Protein AF-A0A2H0KYE3-F1 (afdb_monomer)

Sequence (173 aa):
MNIRKFTIGIVAVSAIGILLGIQVAAAHLVGGQDIATDDGTYIIDFGYDPATPEAGGQTSLALGITERITSEPVPLTSIWTRITLEEEVLFAGHLAPQNNQALFTYVFPHDGDYDITARFATQGGEETTQNFRLNIEAPTNPNRVPRASLLIVAGFILVAFIAIARKITAAQR

Nearest PDB structures (foldseek):
  8pn9-assembly1_G  TM=6.007E-01  e=8.784E-05  Homo sapiens
  6lsd-assembly1_A  TM=5.079E-01  e=1.189E-01  Homo sapiens
  3og4-assembly1_B  TM=4.159E-01  e=1.909E-01  Homo sapiens
  8avc-assembly1_D  TM=4.953E-01  e=8.782E-01  Mus musculus
  8x85-assembly1_B  TM=4.866E-01  e=1.835E+00  Homo sapiens

Solvent-accessible surface area (backbone atoms only — not comparable to full-atom values): 9796 Å² total; per-residue (Å²): 133,69,64,73,65,56,57,55,54,53,55,54,54,54,53,52,56,56,65,75,61,66,74,78,78,70,89,60,61,68,28,70,52,79,42,72,42,95,87,59,59,35,31,40,38,38,35,24,28,53,67,74,34,30,24,72,34,78,27,42,38,37,41,37,39,27,34,58,89,80,62,44,72,41,62,52,69,40,33,40,40,34,36,27,50,88,90,46,77,80,43,75,49,77,42,74,49,56,97,39,21,35,72,52,74,48,64,43,85,57,52,48,66,27,44,38,39,40,34,38,31,40,83,91,56,72,76,48,75,49,79,46,79,47,70,28,38,68,60,73,67,88,83,64,76,54,70,67,60,56,51,52,53,51,50,54,53,52,51,50,50,54,54,51,52,52,54,53,59,62,73,78,109

pLDDT: mean 83.45, std 15.87, range [42.88, 98.44]

Radius of gyration: 25.92 Å; Cα contacts (8 Å, |Δi|>4): 284; chains: 1; bounding box: 75×26×55 Å

Secondary structure (DSSP, 8-state):
--HHHHHHHHHHHHHHHHHTT------S-SEEEEEE-TTSSEEEEEEEESSS-BTTSEEEEEEEEEETTT-PBPPEEEEEEEEEETTEEEEEEEE--BTTEEEEEEE-SS-EEEEEEEEEEETTSPEEEEEEEEEEBPPPPTT---HHHHHHHHHHHHHHHHHHHHHHHHHT-

Foldseek 3Di:
DDPVVVVVVVVVVVVVVVVVPPPPPPPFQPDWDWDADPVRQKIWIWGKPPNAAAAQDKMKIKIFMAGRPVRHTFAFQKKWKWKDDPHDTPDTDIAGDDPRMGIDIDHHNDFAKMKMWMWTDGDVDDIDIDIDIDGHHYDDDPPPDPVVVVVVVVVVVVVVVVVVVVVVVVVVD

Structure (mmCIF, N/CA/C/O backbone):
data_AF-A0A2H0KYE3-F1
#
_entry.id   AF-A0A2H0KYE3-F1
#
loop_
_atom_site.group_PDB
_atom_site.id
_atom_site.type_symbol
_atom_site.label_atom_id
_atom_site.label_alt_id
_atom_site.label_comp_id
_atom_site.label_asym_id
_atom_site.label_entity_id
_atom_site.label_seq_id
_atom_site.pdbx_PDB_ins_code
_atom_site.Cartn_x
_atom_site.Cartn_y
_atom_site.Cartn_z
_atom_site.occupancy
_atom_site.B_iso_or_equiv
_atom_site.auth_seq_id
_atom_site.auth_comp_id
_atom_site.auth_asym_id
_atom_site.auth_atom_id
_atom_site.pdbx_PDB_model_num
ATOM 1 N N . MET A 1 1 ? 58.985 -0.736 -16.141 1.00 53.31 1 MET A N 1
ATOM 2 C CA . MET A 1 1 ? 57.536 -0.491 -15.944 1.00 53.31 1 MET A CA 1
ATOM 3 C C . MET A 1 1 ? 57.249 -0.556 -14.447 1.00 53.31 1 MET A C 1
ATOM 5 O O . MET A 1 1 ? 57.470 -1.597 -13.849 1.00 53.31 1 MET A O 1
ATOM 9 N N . ASN A 1 2 ? 56.898 0.569 -13.814 1.00 47.09 2 ASN A N 1
ATOM 10 C CA . ASN A 1 2 ? 56.812 0.667 -12.349 1.00 47.09 2 ASN A CA 1
ATOM 11 C C . ASN A 1 2 ? 55.522 0.019 -11.827 1.00 47.09 2 ASN A C 1
ATOM 13 O O . ASN A 1 2 ? 54.463 0.642 -11.855 1.00 47.09 2 ASN A O 1
ATOM 17 N N . ILE A 1 3 ? 55.640 -1.209 -11.316 1.00 51.53 3 ILE A N 1
ATOM 18 C CA . ILE A 1 3 ? 54.556 -2.041 -10.759 1.00 51.53 3 ILE A CA 1
ATOM 19 C C . ILE A 1 3 ? 53.691 -1.260 -9.750 1.00 51.53 3 ILE A C 1
ATOM 21 O O . ILE A 1 3 ? 52.471 -1.369 -9.768 1.00 51.53 3 ILE A O 1
ATOM 25 N N . ARG A 1 4 ? 54.298 -0.351 -8.973 1.00 47.97 4 ARG A N 1
ATOM 26 C CA . ARG A 1 4 ? 53.599 0.515 -8.006 1.00 47.97 4 ARG A CA 1
ATOM 27 C C . ARG A 1 4 ? 52.529 1.434 -8.614 1.00 47.97 4 ARG A C 1
ATOM 29 O O . ARG A 1 4 ? 51.543 1.718 -7.948 1.00 47.97 4 ARG A O 1
ATOM 36 N N . LYS A 1 5 ? 52.688 1.893 -9.862 1.00 46.00 5 LYS A N 1
ATOM 37 C CA . LYS A 1 5 ? 51.686 2.753 -10.527 1.00 46.00 5 LYS A CA 1
ATOM 38 C C . LYS A 1 5 ? 50.496 1.953 -11.069 1.00 46.00 5 LYS A C 1
ATOM 40 O O . LYS A 1 5 ? 49.418 2.510 -11.225 1.00 46.00 5 LYS A O 1
ATOM 45 N N . PHE A 1 6 ? 50.688 0.659 -11.329 1.00 46.25 6 PHE A N 1
ATOM 46 C CA . PHE A 1 6 ? 49.648 -0.230 -11.849 1.00 46.25 6 PHE A CA 1
ATOM 47 C C . PHE A 1 6 ? 48.699 -0.699 -10.735 1.00 46.25 6 PHE A C 1
ATOM 49 O O . PHE A 1 6 ? 47.485 -0.685 -10.911 1.00 46.25 6 PHE A O 1
ATOM 56 N N . THR A 1 7 ? 49.234 -1.011 -9.548 1.00 51.19 7 THR A N 1
ATOM 57 C CA . THR A 1 7 ? 48.439 -1.462 -8.392 1.00 51.19 7 THR A CA 1
ATOM 58 C C . THR A 1 7 ? 47.511 -0.371 -7.843 1.00 51.19 7 THR A C 1
ATOM 60 O O . THR A 1 7 ? 46.371 -0.661 -7.494 1.00 51.19 7 THR A O 1
ATOM 63 N N . ILE A 1 8 ? 47.954 0.893 -7.825 1.00 56.50 8 ILE A N 1
ATOM 64 C CA . ILE A 1 8 ? 47.135 2.030 -7.357 1.00 56.50 8 ILE A CA 1
ATOM 65 C C . ILE A 1 8 ? 45.931 2.269 -8.285 1.00 56.50 8 ILE A C 1
ATOM 67 O O . ILE A 1 8 ? 44.843 2.585 -7.810 1.00 56.50 8 ILE A O 1
ATOM 71 N N . GLY A 1 9 ? 46.099 2.064 -9.597 1.00 52.09 9 GLY A N 1
ATOM 72 C CA . GLY A 1 9 ? 45.017 2.228 -10.571 1.00 52.09 9 GLY A CA 1
ATOM 73 C C . GLY A 1 9 ? 43.888 1.209 -10.398 1.00 52.09 9 GLY A C 1
ATOM 74 O O . GLY A 1 9 ? 42.721 1.577 -10.470 1.00 52.09 9 GLY A O 1
ATOM 75 N N . ILE A 1 10 ? 44.223 -0.052 -10.107 1.00 57.88 10 ILE A N 1
ATOM 76 C CA . ILE A 1 10 ? 43.226 -1.118 -9.908 1.00 57.88 10 ILE A CA 1
ATOM 77 C C . ILE A 1 10 ? 42.428 -0.887 -8.619 1.00 57.88 10 ILE A C 1
ATOM 79 O O . ILE A 1 10 ? 41.206 -0.988 -8.635 1.00 57.88 10 ILE A O 1
ATOM 83 N N . VAL A 1 11 ? 43.090 -0.509 -7.519 1.00 59.06 11 VAL A N 1
ATOM 84 C CA . VAL A 1 11 ? 42.413 -0.257 -6.233 1.00 59.06 11 VAL A CA 1
ATOM 85 C C . VAL A 1 11 ? 41.439 0.924 -6.328 1.00 59.06 11 VAL A C 1
ATOM 87 O O . VAL A 1 11 ? 40.333 0.842 -5.798 1.00 59.06 11 VAL A O 1
ATOM 90 N N . ALA A 1 12 ? 41.803 1.990 -7.049 1.00 58.16 12 ALA A N 1
ATOM 91 C CA . ALA A 1 12 ? 40.927 3.144 -7.251 1.00 58.16 12 ALA A CA 1
ATOM 92 C C . ALA A 1 12 ? 39.670 2.802 -8.077 1.00 58.16 12 ALA A C 1
ATOM 94 O O . ALA A 1 12 ? 38.575 3.242 -7.734 1.00 58.16 12 ALA A O 1
ATOM 95 N N . VAL A 1 13 ? 39.803 1.982 -9.128 1.00 59.78 13 VAL A N 1
ATOM 96 C CA . VAL A 1 13 ? 38.661 1.541 -9.954 1.00 59.78 13 VAL A CA 1
ATOM 97 C C . VAL A 1 13 ? 37.734 0.611 -9.166 1.00 59.78 13 VAL A C 1
ATOM 99 O O . VAL A 1 13 ? 36.516 0.773 -9.228 1.00 59.78 13 VAL A O 1
ATOM 102 N N . SER A 1 14 ? 38.287 -0.302 -8.363 1.00 58.88 14 SER A N 1
ATOM 103 C CA . SER A 1 14 ? 37.492 -1.189 -7.505 1.00 58.88 14 SER A CA 1
ATOM 104 C C . SER A 1 14 ? 36.734 -0.430 -6.410 1.00 58.88 14 SER A C 1
ATOM 106 O O . SER A 1 14 ? 35.575 -0.740 -6.147 1.00 58.88 14 SER A O 1
ATOM 108 N N . ALA A 1 15 ? 37.340 0.596 -5.802 1.00 59.12 15 ALA A N 1
ATOM 109 C CA . ALA A 1 15 ? 36.680 1.416 -4.781 1.00 59.12 15 ALA A CA 1
ATOM 110 C C . ALA A 1 15 ? 35.498 2.227 -5.348 1.00 59.12 15 ALA A C 1
ATOM 112 O O . ALA A 1 15 ? 34.457 2.330 -4.703 1.00 59.12 15 ALA A O 1
ATOM 113 N N . ILE A 1 16 ? 35.626 2.743 -6.576 1.00 61.66 16 ILE A N 1
ATOM 114 C CA . ILE A 1 16 ? 34.535 3.447 -7.270 1.00 61.66 16 ILE A CA 1
ATOM 115 C C . ILE A 1 16 ? 33.400 2.475 -7.630 1.00 61.66 16 ILE A C 1
ATOM 117 O O . ILE A 1 16 ? 32.233 2.825 -7.478 1.00 61.66 16 ILE A O 1
ATOM 121 N N . GLY A 1 17 ? 33.719 1.240 -8.032 1.00 59.44 17 GLY A N 1
ATOM 122 C CA . GLY A 1 17 ? 32.714 0.205 -8.303 1.00 59.44 17 GLY A CA 1
ATOM 123 C C . GLY A 1 17 ? 31.876 -0.175 -7.076 1.00 59.44 17 GLY A C 1
ATOM 124 O O . GLY A 1 17 ? 30.675 -0.386 -7.203 1.00 59.44 17 GLY A O 1
ATOM 125 N N . ILE A 1 18 ? 32.485 -0.200 -5.885 1.00 59.47 18 ILE A N 1
ATOM 126 C CA . ILE A 1 18 ? 31.785 -0.501 -4.624 1.00 59.47 18 ILE A CA 1
ATOM 127 C C . ILE A 1 18 ? 30.898 0.675 -4.184 1.00 59.47 18 ILE A C 1
ATOM 129 O O . ILE A 1 18 ? 29.773 0.454 -3.744 1.00 59.47 18 ILE A O 1
ATOM 133 N N . LEU A 1 19 ? 31.349 1.923 -4.356 1.00 56.84 19 LEU A N 1
ATOM 134 C CA . LEU A 1 19 ? 30.548 3.113 -4.027 1.00 56.84 19 LEU A CA 1
ATOM 135 C C . LEU A 1 19 ? 29.332 3.303 -4.948 1.00 56.84 19 LEU A C 1
ATOM 137 O O . LEU A 1 19 ? 28.308 3.806 -4.496 1.00 56.84 19 LEU A O 1
ATOM 141 N N . LEU A 1 20 ? 29.411 2.871 -6.211 1.00 54.91 20 LEU A N 1
ATOM 142 C CA . LEU A 1 20 ? 28.290 2.921 -7.162 1.00 54.91 20 LEU A CA 1
ATOM 143 C C . LEU A 1 20 ? 27.247 1.807 -6.946 1.00 54.91 20 LEU A C 1
ATOM 145 O O . LEU A 1 20 ? 26.185 1.846 -7.562 1.00 54.91 20 LEU A O 1
ATOM 149 N N . GLY A 1 21 ? 27.543 0.821 -6.093 1.00 49.78 21 GLY A N 1
ATOM 150 C CA . GLY A 1 21 ? 26.646 -0.295 -5.777 1.00 49.78 21 GLY A CA 1
ATOM 151 C C . GLY A 1 21 ? 25.777 -0.085 -4.536 1.00 49.78 21 GLY A C 1
ATOM 152 O O . GLY A 1 21 ? 24.934 -0.933 -4.248 1.00 49.78 21 GLY A O 1
ATOM 153 N N . ILE A 1 22 ? 25.961 1.014 -3.793 1.00 49.34 22 ILE A N 1
ATOM 154 C CA . ILE A 1 22 ? 25.131 1.314 -2.622 1.00 49.34 22 ILE A CA 1
ATOM 155 C C . ILE A 1 22 ? 23.796 1.855 -3.127 1.00 49.34 22 ILE A C 1
ATOM 157 O O . ILE A 1 22 ? 23.596 3.062 -3.258 1.00 49.34 22 ILE A O 1
ATOM 161 N N . GLN A 1 23 ? 22.875 0.946 -3.433 1.00 47.28 23 GLN A N 1
ATOM 162 C CA . GLN A 1 23 ? 21.472 1.309 -3.501 1.00 47.28 23 GLN A CA 1
ATOM 163 C C . GLN A 1 23 ? 21.042 1.645 -2.080 1.00 47.28 23 GLN A C 1
ATOM 165 O O . GLN A 1 23 ? 20.967 0.778 -1.210 1.00 47.28 23 GLN A O 1
ATOM 170 N N . VAL A 1 24 ? 20.850 2.936 -1.826 1.00 48.56 24 VAL A N 1
ATOM 171 C CA . VAL A 1 24 ? 20.216 3.410 -0.603 1.00 48.56 24 VAL A CA 1
ATOM 172 C C . VAL A 1 24 ? 18.788 2.879 -0.656 1.00 48.56 24 VAL A C 1
ATOM 174 O O . VAL A 1 24 ? 17.947 3.436 -1.354 1.00 48.56 24 VAL A O 1
ATOM 177 N N . ALA A 1 25 ? 18.542 1.750 0.007 1.00 42.88 25 ALA A N 1
ATOM 178 C CA . ALA A 1 25 ? 17.199 1.238 0.206 1.00 42.88 25 ALA A CA 1
ATOM 179 C C . ALA A 1 25 ? 16.460 2.259 1.076 1.00 42.88 25 ALA A C 1
ATOM 181 O O . ALA A 1 25 ? 16.678 2.341 2.287 1.00 42.88 25 ALA A O 1
ATOM 182 N N . ALA A 1 26 ? 15.656 3.104 0.439 1.00 44.78 26 ALA A N 1
ATOM 183 C CA . ALA A 1 26 ? 14.754 3.993 1.138 1.00 44.78 26 ALA A CA 1
ATOM 184 C C . ALA A 1 26 ? 13.657 3.116 1.750 1.00 44.78 26 ALA A C 1
ATOM 186 O O . ALA A 1 26 ? 12.779 2.631 1.053 1.00 44.78 26 ALA A O 1
ATOM 187 N N . ALA A 1 27 ? 13.737 2.873 3.057 1.00 46.47 27 ALA A N 1
ATOM 188 C CA . ALA A 1 27 ? 12.726 2.121 3.805 1.00 46.47 27 ALA A CA 1
ATOM 189 C C . ALA A 1 27 ? 11.437 2.932 4.063 1.00 46.47 27 ALA A C 1
ATOM 191 O O . ALA A 1 27 ? 10.575 2.497 4.820 1.00 46.47 27 ALA A O 1
ATOM 192 N N . HIS A 1 28 ? 11.314 4.116 3.460 1.00 58.50 28 HIS A N 1
ATOM 193 C CA . HIS A 1 28 ? 10.096 4.911 3.477 1.00 58.50 28 HIS A CA 1
ATOM 194 C C . HIS A 1 28 ? 9.340 4.636 2.184 1.00 58.50 28 HIS A C 1
ATOM 196 O O . HIS A 1 28 ? 9.910 4.791 1.105 1.00 58.50 28 HIS A O 1
ATOM 202 N N . LEU A 1 29 ? 8.076 4.225 2.305 1.00 73.44 29 LEU A N 1
ATOM 203 C CA . LEU A 1 29 ? 7.178 4.134 1.159 1.00 73.44 29 LEU A CA 1
ATOM 204 C C . LEU A 1 29 ? 7.135 5.499 0.471 1.00 73.44 29 LEU A C 1
ATOM 206 O O . LEU A 1 29 ? 7.084 6.535 1.137 1.00 73.44 29 LEU A O 1
ATOM 210 N N . VAL A 1 30 ? 7.268 5.496 -0.852 1.00 83.06 30 VAL A N 1
ATOM 211 C CA . VAL A 1 30 ? 7.553 6.719 -1.614 1.00 83.06 30 VAL A CA 1
ATOM 212 C C . VAL A 1 30 ? 6.260 7.398 -2.085 1.00 83.06 30 VAL A C 1
ATOM 214 O O . VAL A 1 30 ? 6.265 8.601 -2.344 1.00 83.06 30 VAL A O 1
ATOM 217 N N . GLY A 1 31 ? 5.149 6.656 -2.163 1.00 88.12 31 GLY A N 1
ATOM 218 C CA . GLY A 1 31 ? 3.800 7.172 -2.409 1.00 88.12 31 GLY A CA 1
ATOM 219 C C . GLY A 1 31 ? 2.853 6.903 -1.236 1.00 88.12 31 GLY A C 1
ATOM 220 O O . GLY A 1 31 ? 3.127 6.049 -0.393 1.00 88.12 31 GLY A O 1
ATOM 221 N N . GLY A 1 32 ? 1.734 7.629 -1.172 1.00 91.56 32 GLY A N 1
ATOM 222 C CA . GLY A 1 32 ? 0.714 7.401 -0.149 1.00 91.56 32 GLY A CA 1
ATOM 223 C C . GLY A 1 32 ? -0.321 8.514 0.001 1.00 91.56 32 GLY A C 1
ATOM 224 O O . GLY A 1 32 ? -0.297 9.509 -0.729 1.00 91.56 32 GLY A O 1
ATOM 225 N N . GLN A 1 33 ? -1.240 8.322 0.945 1.00 92.75 33 GLN A N 1
ATOM 226 C CA . GLN A 1 33 ? -2.293 9.257 1.318 1.00 92.75 33 GLN A CA 1
ATOM 227 C C . GLN A 1 33 ? -2.639 9.138 2.809 1.00 92.75 33 GLN A C 1
ATOM 229 O O . GLN A 1 33 ? -2.911 8.044 3.298 1.00 92.75 33 GLN A O 1
ATOM 234 N N . ASP A 1 34 ? -2.766 10.292 3.467 1.00 93.25 34 ASP A N 1
ATOM 235 C CA . ASP A 1 34 ? -3.315 10.415 4.818 1.00 93.25 34 ASP A CA 1
ATOM 236 C C . ASP A 1 34 ? -4.785 10.845 4.764 1.00 93.25 34 ASP A C 1
ATOM 238 O O . ASP A 1 34 ? -5.139 11.825 4.097 1.00 93.25 34 ASP A O 1
ATOM 242 N N . ILE A 1 35 ? -5.653 10.138 5.489 1.00 93.00 35 ILE A N 1
ATOM 243 C CA . ILE A 1 35 ? -7.082 10.450 5.582 1.00 93.00 35 ILE A CA 1
ATOM 244 C C . ILE A 1 35 ? -7.488 10.643 7.039 1.00 93.00 35 ILE A C 1
ATOM 246 O O . ILE A 1 35 ? -7.341 9.772 7.890 1.00 93.00 35 ILE A O 1
ATOM 250 N N . ALA A 1 36 ? -8.047 11.814 7.312 1.00 91.94 36 ALA A N 1
ATOM 251 C CA . ALA A 1 36 ? -8.685 12.151 8.571 1.00 91.94 36 ALA A CA 1
ATOM 252 C C . ALA A 1 36 ? -9.972 11.334 8.781 1.00 91.94 36 ALA A C 1
ATOM 254 O O . ALA A 1 36 ? -10.824 11.334 7.897 1.00 91.94 36 ALA A O 1
ATOM 255 N N . THR A 1 37 ? -10.166 10.727 9.958 1.00 86.62 37 THR A N 1
ATOM 256 C CA . THR A 1 37 ? -11.493 10.209 10.340 1.00 86.62 37 THR A CA 1
ATOM 257 C C . THR A 1 37 ? -12.503 11.346 10.509 1.00 86.62 37 THR A C 1
ATOM 259 O O . THR A 1 37 ? -12.113 12.480 10.815 1.00 86.62 37 THR A O 1
ATOM 262 N N . ASP A 1 38 ? -13.794 11.043 10.330 1.00 85.94 38 ASP A N 1
ATOM 263 C CA . ASP A 1 38 ? -14.896 12.020 10.387 1.00 85.94 38 ASP A CA 1
ATOM 264 C C . ASP A 1 38 ? -14.968 12.773 11.725 1.00 85.94 38 ASP A C 1
ATOM 266 O O . ASP A 1 38 ? -15.271 13.965 11.766 1.00 85.94 38 ASP A O 1
ATOM 270 N N . ASP A 1 39 ? -14.651 12.089 12.824 1.00 85.06 39 ASP A N 1
ATOM 271 C CA . ASP A 1 39 ? -14.598 12.657 14.174 1.00 85.06 39 ASP A CA 1
ATOM 272 C C . ASP A 1 39 ? -13.320 13.471 14.446 1.00 85.06 39 ASP A C 1
ATOM 274 O O . ASP A 1 39 ? -13.206 14.141 15.471 1.00 85.06 39 ASP A O 1
ATOM 278 N N . GLY A 1 40 ? -12.357 13.441 13.525 1.00 87.00 40 GLY A N 1
ATOM 279 C CA . GLY A 1 40 ? -11.093 14.153 13.636 1.00 87.00 40 GLY A CA 1
ATOM 280 C C . GLY A 1 40 ? -10.063 13.500 14.562 1.00 87.00 40 GLY A C 1
ATOM 281 O O . GLY A 1 40 ? -8.971 14.051 14.707 1.00 87.00 40 GLY A O 1
ATOM 282 N N . THR A 1 41 ? -10.374 12.356 15.174 1.00 88.06 41 THR A N 1
ATOM 283 C CA . THR A 1 41 ? -9.545 11.753 16.230 1.00 88.06 41 THR A CA 1
ATOM 284 C C . THR A 1 41 ? -8.305 11.063 15.669 1.00 88.06 41 THR A C 1
ATOM 286 O O . THR A 1 41 ? -7.221 11.142 16.249 1.00 88.06 41 THR A O 1
ATOM 289 N N . TYR A 1 42 ? -8.439 10.427 14.506 1.00 90.88 42 TYR A N 1
ATOM 290 C CA . TYR A 1 42 ? -7.389 9.606 13.918 1.00 90.88 42 TYR A CA 1
ATOM 291 C C . TYR A 1 42 ? -6.981 10.093 12.523 1.00 90.88 42 TYR A C 1
ATOM 293 O O . TYR A 1 42 ? -7.678 10.881 11.862 1.00 90.88 42 TYR A O 1
ATOM 301 N N . ILE A 1 43 ? -5.812 9.623 12.095 1.00 93.31 43 ILE A N 1
ATOM 302 C CA . ILE A 1 43 ? -5.314 9.673 10.724 1.00 93.31 43 ILE A CA 1
ATOM 303 C C . ILE A 1 43 ? -5.109 8.229 10.272 1.00 93.31 43 ILE A C 1
ATOM 305 O O . ILE A 1 43 ? -4.419 7.455 10.933 1.00 93.31 43 ILE A O 1
ATOM 309 N N . ILE A 1 44 ? -5.734 7.868 9.159 1.00 93.12 44 ILE A N 1
ATOM 310 C CA . ILE A 1 44 ? -5.511 6.607 8.463 1.00 93.12 44 ILE A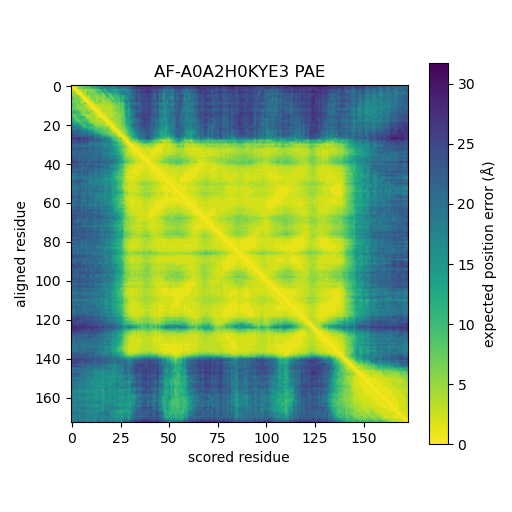 CA 1
ATOM 311 C C . ILE A 1 44 ? -4.451 6.874 7.395 1.00 93.12 44 ILE A C 1
ATOM 313 O O . ILE A 1 44 ? -4.690 7.663 6.482 1.00 93.12 44 ILE A O 1
ATOM 317 N N . ASP A 1 45 ? -3.299 6.230 7.533 1.00 93.44 45 ASP A N 1
ATOM 318 C CA . ASP A 1 45 ? -2.152 6.338 6.628 1.00 93.44 45 ASP A CA 1
ATOM 319 C C . ASP A 1 45 ? -2.154 5.135 5.678 1.00 93.44 45 ASP A C 1
ATOM 321 O O . ASP A 1 45 ? -2.179 3.979 6.119 1.00 93.44 45 ASP A O 1
ATOM 325 N N . PHE A 1 46 ? -2.167 5.406 4.376 1.00 95.19 46 PHE A N 1
ATOM 326 C CA . PHE A 1 46 ? -1.983 4.414 3.327 1.00 95.19 46 PHE A CA 1
ATOM 327 C C . PHE A 1 46 ? -0.740 4.754 2.513 1.00 95.19 46 PHE A C 1
ATOM 329 O O . PHE A 1 46 ? -0.751 5.701 1.730 1.00 95.19 46 PHE A O 1
ATOM 336 N N . GLY A 1 47 ? 0.307 3.946 2.644 1.00 95.44 47 GLY A N 1
ATOM 337 C CA . GLY A 1 47 ? 1.555 4.098 1.903 1.00 95.44 47 GLY A CA 1
ATOM 338 C C . GLY A 1 47 ? 1.752 3.001 0.861 1.00 95.44 47 GLY A C 1
ATOM 339 O O . GLY A 1 47 ? 1.288 1.871 1.032 1.00 95.44 47 GLY A O 1
ATOM 340 N N . TYR A 1 48 ? 2.500 3.305 -0.199 1.00 95.81 48 TYR A N 1
ATOM 341 C CA . TYR A 1 48 ? 2.907 2.329 -1.206 1.00 95.81 48 TYR A CA 1
ATOM 342 C C . TYR A 1 48 ? 4.284 2.610 -1.828 1.00 95.81 48 TYR A C 1
ATOM 344 O O . TYR A 1 48 ? 4.772 3.741 -1.863 1.00 95.81 48 TYR A O 1
ATOM 352 N N . ASP A 1 49 ? 4.927 1.550 -2.316 1.00 9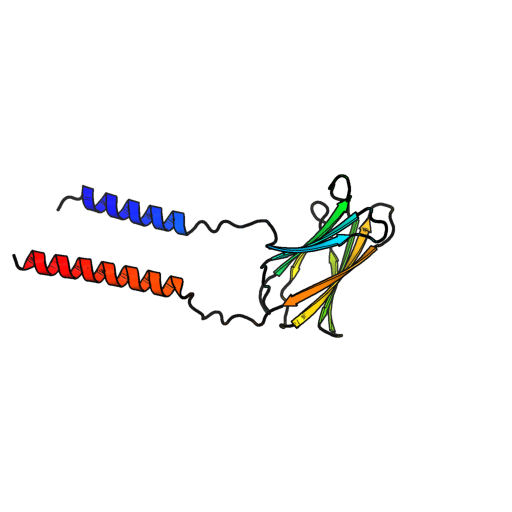4.69 49 ASP A N 1
ATOM 353 C CA . ASP A 1 49 ? 6.205 1.591 -3.034 1.00 94.69 49 ASP A CA 1
ATOM 354 C C . ASP A 1 49 ? 6.218 0.541 -4.160 1.00 94.69 49 ASP A C 1
ATOM 356 O O . ASP A 1 49 ? 5.820 -0.602 -3.907 1.00 94.69 49 ASP A O 1
ATOM 360 N N . PRO A 1 50 ? 6.658 0.876 -5.389 1.00 93.38 50 PRO A N 1
ATOM 361 C CA . PRO A 1 50 ? 7.261 2.147 -5.815 1.00 93.38 50 PRO A CA 1
ATOM 362 C C . PRO A 1 50 ? 6.256 3.305 -5.898 1.00 93.38 50 PRO A C 1
ATOM 364 O O . PRO A 1 50 ? 5.053 3.085 -5.952 1.00 93.38 50 PRO A O 1
ATOM 367 N N . ALA A 1 51 ? 6.750 4.550 -5.959 1.00 90.88 51 ALA A N 1
ATOM 368 C CA . ALA A 1 51 ? 5.907 5.745 -6.146 1.00 90.88 51 ALA A CA 1
ATOM 369 C C . ALA A 1 51 ? 5.059 5.713 -7.428 1.00 90.88 51 ALA A C 1
ATOM 371 O O . ALA A 1 51 ? 4.054 6.409 -7.531 1.00 90.88 51 ALA A O 1
ATOM 372 N N . THR A 1 52 ? 5.490 4.930 -8.414 1.00 92.94 52 THR A N 1
ATOM 373 C CA . THR A 1 52 ? 4.772 4.691 -9.665 1.00 92.94 52 THR A CA 1
ATOM 374 C C . THR A 1 52 ? 4.693 3.178 -9.865 1.00 92.94 52 THR A C 1
ATOM 376 O O . THR A 1 52 ? 5.583 2.603 -10.494 1.00 92.94 52 THR A O 1
ATOM 379 N N . PRO A 1 53 ? 3.722 2.506 -9.223 1.00 95.06 53 PRO A N 1
ATOM 380 C CA . PRO A 1 53 ? 3.555 1.065 -9.341 1.00 95.06 53 PRO A CA 1
ATOM 381 C C . PRO A 1 53 ? 3.121 0.689 -10.755 1.00 95.06 53 PRO A C 1
ATOM 383 O O . PRO A 1 53 ? 2.339 1.389 -11.392 1.00 95.06 53 PRO A O 1
ATOM 386 N N . GLU A 1 54 ? 3.644 -0.432 -11.240 1.00 96.19 54 GLU A N 1
ATOM 387 C CA . GLU A 1 54 ? 3.408 -0.922 -12.596 1.00 96.19 54 GLU A CA 1
ATOM 388 C C . GLU A 1 54 ? 2.739 -2.297 -12.565 1.00 96.19 54 GLU A C 1
ATOM 390 O O . GLU A 1 54 ? 3.000 -3.117 -11.675 1.00 96.19 54 GLU A O 1
ATOM 395 N N . ALA A 1 55 ? 1.918 -2.582 -13.574 1.00 96.38 55 ALA A N 1
ATOM 396 C CA . ALA A 1 55 ? 1.297 -3.887 -13.735 1.00 96.38 55 ALA A CA 1
ATOM 397 C C . ALA A 1 55 ? 2.354 -4.993 -13.908 1.00 96.38 55 ALA A C 1
ATOM 399 O O . ALA A 1 55 ? 3.369 -4.834 -14.588 1.00 96.38 55 ALA A O 1
ATOM 400 N N . GLY A 1 56 ? 2.135 -6.133 -13.259 1.00 95.31 56 GLY A N 1
ATOM 401 C CA . GLY A 1 56 ? 3.092 -7.236 -13.158 1.00 95.31 56 GLY A CA 1
ATOM 402 C C . GLY A 1 56 ? 4.286 -6.956 -12.235 1.00 95.31 56 GLY A C 1
ATOM 403 O O . GLY A 1 56 ? 5.059 -7.874 -11.957 1.00 95.31 56 GLY A O 1
ATOM 404 N N . GLY A 1 57 ? 4.434 -5.725 -11.737 1.00 93.12 57 GLY A N 1
ATOM 405 C CA . GLY A 1 57 ? 5.437 -5.331 -10.758 1.00 93.12 57 GLY A CA 1
ATOM 406 C C . GLY A 1 57 ? 4.997 -5.622 -9.324 1.00 93.12 57 GLY A C 1
ATOM 407 O O . GLY A 1 57 ? 3.816 -5.580 -8.978 1.00 93.12 57 GLY A O 1
ATOM 408 N N . GLN A 1 58 ? 5.972 -5.913 -8.466 1.00 95.69 58 GLN A N 1
ATOM 409 C CA . GLN A 1 58 ? 5.736 -6.060 -7.036 1.00 95.69 58 GLN A CA 1
ATOM 410 C C . GLN A 1 58 ? 5.540 -4.680 -6.397 1.00 95.69 58 GLN A C 1
ATOM 412 O O . GLN A 1 58 ? 6.428 -3.837 -6.487 1.00 95.69 58 GLN A O 1
ATOM 417 N N . THR A 1 59 ? 4.410 -4.477 -5.721 1.00 96.12 59 THR A N 1
ATOM 418 C CA . THR A 1 59 ? 4.110 -3.255 -4.965 1.00 96.12 59 THR A CA 1
ATOM 419 C C . THR A 1 59 ? 3.994 -3.585 -3.482 1.00 96.12 59 THR A C 1
ATOM 421 O O . THR A 1 59 ? 3.269 -4.504 -3.092 1.00 96.12 59 THR A O 1
ATOM 424 N N . SER A 1 60 ? 4.719 -2.851 -2.646 1.00 96.19 60 SER A N 1
ATOM 425 C CA . SER A 1 60 ? 4.580 -2.904 -1.190 1.00 96.19 60 SER A CA 1
ATOM 426 C C . SER A 1 60 ? 3.514 -1.910 -0.760 1.00 96.19 60 SER A C 1
ATOM 428 O O . SER A 1 60 ? 3.526 -0.774 -1.219 1.00 96.19 60 SER A O 1
ATOM 430 N N . LEU A 1 61 ? 2.609 -2.335 0.114 1.00 95.69 61 LEU A N 1
ATOM 431 C CA . LEU A 1 61 ? 1.500 -1.546 0.633 1.00 95.69 61 LEU A CA 1
ATOM 432 C C . LEU A 1 61 ? 1.573 -1.541 2.163 1.00 95.69 61 LEU A C 1
ATOM 434 O O . LEU A 1 61 ? 1.815 -2.586 2.780 1.00 95.69 61 LEU A O 1
ATOM 438 N N . ALA A 1 62 ? 1.341 -0.381 2.768 1.00 94.94 62 ALA A N 1
ATOM 439 C CA . ALA A 1 62 ? 1.181 -0.237 4.207 1.00 94.94 62 ALA A CA 1
ATOM 440 C C . ALA A 1 62 ? -0.116 0.481 4.542 1.00 94.94 62 ALA A C 1
ATOM 442 O O . ALA A 1 62 ? -0.472 1.465 3.903 1.00 94.94 62 ALA A O 1
ATOM 443 N N . LEU A 1 63 ? -0.793 -0.004 5.575 1.00 94.31 63 LEU A N 1
ATOM 444 C CA . LEU A 1 63 ? -1.963 0.637 6.157 1.00 94.31 63 LEU A CA 1
ATOM 445 C C . LEU A 1 63 ? -1.734 0.795 7.657 1.00 94.31 63 LEU A C 1
ATOM 447 O O . LEU A 1 63 ? -1.463 -0.190 8.350 1.00 94.31 63 LEU A O 1
ATOM 451 N N . GLY A 1 64 ? -1.867 2.012 8.163 1.00 92.94 64 GLY A N 1
ATOM 452 C CA . GLY A 1 64 ? -1.705 2.340 9.573 1.00 92.94 64 GLY A CA 1
ATOM 453 C C . GLY A 1 64 ? -2.789 3.284 10.068 1.00 92.94 64 GLY A C 1
ATOM 454 O O . GLY A 1 64 ? -3.481 3.933 9.288 1.00 92.94 64 GLY A O 1
ATOM 455 N N . ILE A 1 65 ? -2.930 3.356 11.390 1.00 92.62 65 ILE A N 1
ATOM 456 C CA . ILE A 1 65 ? -3.738 4.382 12.048 1.00 92.62 65 ILE A CA 1
ATOM 457 C C . ILE A 1 65 ? -2.876 5.055 13.110 1.00 92.62 65 ILE A C 1
ATOM 459 O O . ILE A 1 65 ? -2.229 4.378 13.912 1.00 92.62 65 ILE A O 1
ATOM 463 N N . THR A 1 66 ? -2.888 6.380 13.132 1.00 93.19 66 THR A N 1
ATOM 464 C CA . THR A 1 66 ? -2.254 7.199 14.167 1.00 93.19 66 THR A CA 1
ATOM 465 C C . THR A 1 66 ? -3.282 8.115 14.820 1.00 93.19 66 THR A C 1
ATOM 467 O O . THR A 1 66 ? -4.265 8.534 14.207 1.00 93.19 66 THR A O 1
ATOM 470 N N . GLU A 1 67 ? -3.091 8.400 16.103 1.00 91.94 67 GLU A N 1
ATOM 471 C CA . GLU A 1 67 ? -3.857 9.428 16.804 1.00 91.94 67 GLU A CA 1
ATOM 472 C 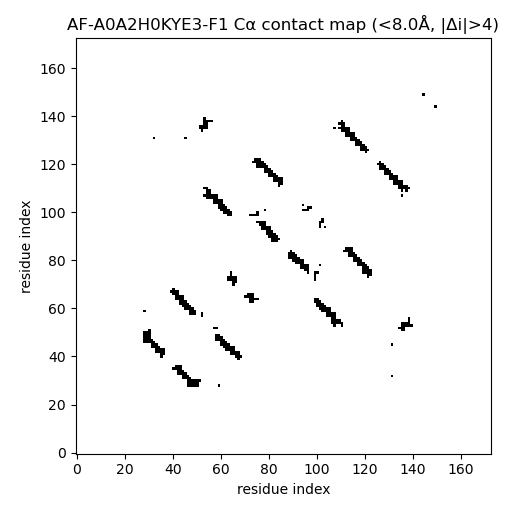C . GLU A 1 67 ? -3.378 10.807 16.328 1.00 91.94 67 GLU A C 1
ATOM 474 O O . GLU A 1 67 ? -2.177 11.052 16.190 1.00 91.94 67 GLU A O 1
ATOM 479 N N . ARG A 1 68 ? -4.312 11.700 15.985 1.00 92.06 68 ARG A N 1
ATOM 480 C CA . ARG A 1 68 ? -3.983 12.943 15.270 1.00 92.06 68 ARG A CA 1
ATOM 481 C C . ARG A 1 68 ? -3.152 13.924 16.099 1.00 92.06 68 ARG A C 1
ATOM 483 O O . ARG A 1 68 ? -2.354 14.670 15.537 1.00 92.06 68 ARG A O 1
ATOM 490 N N . ILE A 1 69 ? -3.393 13.994 17.402 1.00 91.25 69 ILE A N 1
ATOM 491 C CA . ILE A 1 69 ? -2.824 14.993 18.309 1.00 91.25 69 ILE A CA 1
ATOM 492 C C . ILE A 1 69 ? -1.437 14.552 18.785 1.00 91.25 69 ILE A C 1
ATOM 494 O O . ILE A 1 69 ? -0.501 15.350 18.788 1.00 91.25 69 ILE A O 1
ATOM 498 N N . THR A 1 70 ? -1.298 13.295 19.190 1.00 94.25 70 THR A N 1
ATOM 499 C CA . THR A 1 70 ? -0.083 12.708 19.758 1.00 94.25 70 THR A CA 1
ATOM 500 C C . THR A 1 70 ? 0.813 12.085 18.695 1.00 94.25 70 THR A C 1
ATOM 502 O O . THR A 1 70 ? 2.000 11.894 18.951 1.00 94.25 70 THR A O 1
ATOM 505 N N . SER A 1 71 ? 0.276 11.793 17.502 1.00 92.06 71 SER A N 1
ATOM 506 C CA . SER A 1 71 ? 0.949 11.012 16.452 1.00 92.06 71 SER A CA 1
ATOM 507 C C . SER A 1 71 ? 1.352 9.603 16.906 1.00 92.06 71 SER A C 1
ATOM 509 O O . SER A 1 71 ? 2.213 8.971 16.293 1.00 92.06 71 SER A O 1
ATOM 511 N N . GLU A 1 72 ? 0.747 9.091 17.981 1.00 93.00 72 GLU A N 1
ATOM 512 C CA . GLU A 1 72 ? 1.012 7.737 18.454 1.00 93.00 72 GLU A CA 1
ATOM 513 C C . GLU A 1 72 ? 0.285 6.704 17.575 1.00 93.00 72 GLU A C 1
ATOM 515 O O . GLU A 1 72 ? -0.884 6.900 17.226 1.00 93.00 72 GLU A O 1
ATOM 520 N N . PRO A 1 73 ? 0.938 5.583 17.215 1.00 91.62 73 PRO A N 1
ATOM 521 C CA . PRO A 1 73 ? 0.281 4.495 16.501 1.00 91.62 73 PRO A CA 1
ATOM 522 C C . PRO A 1 73 ? -0.853 3.882 17.326 1.00 91.62 73 PRO A C 1
ATOM 524 O O . PRO A 1 73 ? -0.667 3.534 18.494 1.00 91.62 73 PRO A O 1
ATOM 527 N N . VAL A 1 74 ? -2.007 3.674 16.697 1.00 90.62 74 VAL A N 1
ATOM 528 C CA . VAL A 1 74 ? -3.153 3.005 17.318 1.00 90.62 74 VAL A CA 1
ATOM 529 C C . VAL A 1 74 ? -3.001 1.490 17.154 1.00 90.62 74 VAL A C 1
ATOM 531 O O . VAL A 1 74 ? -2.854 1.016 16.026 1.00 90.62 74 VAL A O 1
ATOM 534 N N . PRO A 1 75 ? -3.060 0.692 18.236 1.00 90.81 75 PRO A N 1
ATOM 535 C CA . PRO A 1 75 ? -3.020 -0.761 18.129 1.00 90.81 75 PRO A CA 1
ATOM 536 C C . PRO A 1 75 ? -4.201 -1.313 17.322 1.00 90.81 75 PRO A C 1
ATOM 538 O O . PRO A 1 75 ? -5.370 -1.124 17.671 1.00 90.81 75 PRO A O 1
ATOM 541 N N . LEU A 1 76 ? -3.878 -2.037 16.252 1.00 89.75 76 LEU A N 1
ATOM 542 C CA . LEU A 1 76 ? -4.844 -2.700 15.381 1.00 89.75 76 LEU A CA 1
ATOM 543 C C . LEU A 1 76 ? -4.959 -4.173 15.776 1.00 89.75 76 LEU A C 1
ATOM 545 O O . LEU A 1 76 ? -3.965 -4.817 16.107 1.00 89.75 76 LEU A O 1
ATOM 549 N N . THR A 1 77 ? -6.175 -4.714 15.737 1.00 89.50 77 THR A N 1
ATOM 550 C CA . THR A 1 77 ? -6.432 -6.133 16.050 1.00 89.50 77 THR A CA 1
ATOM 551 C C . THR A 1 77 ? -6.604 -6.972 14.789 1.00 89.50 77 THR A C 1
ATOM 553 O O . THR A 1 77 ? -6.109 -8.094 14.706 1.00 89.50 77 THR A O 1
ATOM 556 N N . SER A 1 78 ? -7.275 -6.415 13.783 1.00 87.62 78 SER A N 1
ATOM 557 C CA . SER A 1 78 ? -7.454 -7.020 12.470 1.00 87.62 78 SER A CA 1
ATOM 558 C C . SER A 1 78 ? -7.664 -5.931 11.429 1.00 87.62 78 SER A C 1
ATOM 560 O O . SER A 1 78 ? -8.235 -4.878 11.725 1.00 87.62 78 SER A O 1
ATOM 562 N N . ILE A 1 79 ? -7.197 -6.198 10.212 1.00 92.75 79 ILE A N 1
ATOM 563 C CA . ILE A 1 79 ? -7.394 -5.325 9.061 1.00 92.75 79 ILE A CA 1
ATOM 564 C C . ILE A 1 79 ?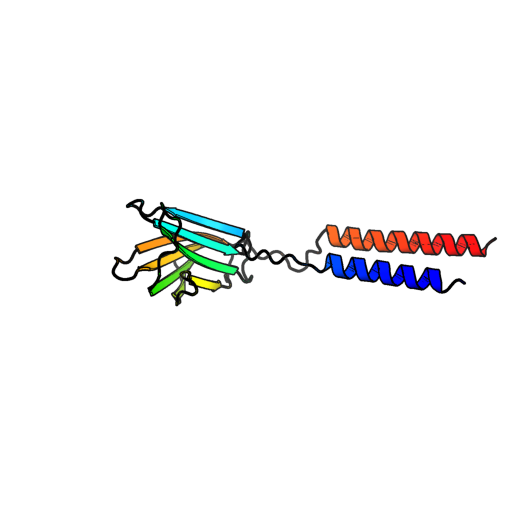 -7.937 -6.197 7.940 1.00 92.75 79 ILE A C 1
ATOM 566 O O . ILE A 1 79 ? -7.248 -7.095 7.464 1.00 92.75 79 ILE A O 1
ATOM 570 N N . TRP A 1 80 ? -9.175 -5.968 7.524 1.00 95.44 80 TRP A N 1
ATOM 571 C CA . TRP A 1 80 ? -9.711 -6.593 6.321 1.00 95.44 80 TRP A CA 1
ATOM 572 C C . TRP A 1 80 ? -9.428 -5.685 5.131 1.00 95.44 80 TRP A C 1
ATOM 574 O O . TRP A 1 80 ? -9.719 -4.495 5.183 1.00 95.44 80 TRP A O 1
ATOM 584 N N . THR A 1 81 ? -8.851 -6.225 4.067 1.00 96.56 81 THR A N 1
ATOM 585 C CA . THR A 1 81 ? -8.519 -5.469 2.856 1.00 96.56 81 THR A CA 1
ATOM 586 C C . THR A 1 81 ? -9.172 -6.116 1.649 1.00 96.56 81 THR A C 1
ATOM 588 O O . THR A 1 81 ? -9.175 -7.343 1.531 1.00 96.56 81 THR A O 1
ATOM 591 N N . ARG A 1 82 ? -9.691 -5.292 0.738 1.00 97.94 82 ARG A N 1
ATOM 592 C CA . ARG A 1 82 ? -10.198 -5.694 -0.572 1.00 97.94 82 ARG A CA 1
ATOM 593 C C . ARG A 1 82 ? -9.617 -4.798 -1.656 1.00 97.94 82 ARG A C 1
ATOM 595 O O . ARG A 1 82 ? -9.618 -3.583 -1.501 1.00 97.94 82 ARG A O 1
ATOM 602 N N . ILE A 1 83 ? -9.167 -5.410 -2.743 1.00 98.31 83 ILE A N 1
ATOM 603 C CA . ILE A 1 83 ? -8.642 -4.731 -3.928 1.00 98.31 83 ILE A CA 1
ATOM 604 C C . ILE A 1 83 ? -9.561 -5.063 -5.097 1.00 98.31 83 ILE A C 1
ATOM 606 O O . ILE A 1 83 ? -9.805 -6.241 -5.381 1.00 98.31 83 ILE A O 1
ATOM 610 N N . THR A 1 84 ? -10.056 -4.026 -5.760 1.00 98.44 84 THR A N 1
ATOM 611 C CA . THR A 1 84 ? -10.942 -4.133 -6.918 1.00 98.44 84 THR A CA 1
ATOM 612 C C . THR A 1 84 ? -10.416 -3.319 -8.088 1.00 98.44 84 THR A C 1
ATOM 614 O O . THR A 1 84 ? -9.885 -2.227 -7.890 1.00 98.44 84 THR A O 1
ATOM 617 N N . LEU A 1 85 ? -10.601 -3.846 -9.295 1.00 98.00 85 LEU A N 1
ATOM 618 C CA . LEU A 1 85 ? -10.445 -3.120 -10.551 1.00 98.00 85 LEU A CA 1
ATOM 619 C C . LEU A 1 85 ? -11.812 -3.108 -11.229 1.00 98.00 85 LEU A C 1
ATOM 621 O O . LEU A 1 85 ? -12.365 -4.173 -11.501 1.00 98.00 85 LEU A O 1
ATOM 625 N N . GLU A 1 86 ? -12.370 -1.920 -11.455 1.00 95.31 86 GLU A N 1
ATOM 626 C CA . GLU A 1 86 ? -13.759 -1.768 -11.905 1.00 95.31 86 GLU A CA 1
ATOM 627 C C . GLU A 1 86 ? -14.737 -2.523 -10.972 1.00 95.31 86 GLU A C 1
ATOM 629 O O . GLU A 1 86 ? -14.886 -2.156 -9.806 1.00 95.31 86 GLU A O 1
ATOM 634 N N . GLU A 1 87 ? -15.385 -3.588 -11.450 1.00 94.31 87 GLU A N 1
ATOM 635 C CA . GLU A 1 87 ? -16.303 -4.431 -10.666 1.00 94.31 87 GLU A CA 1
ATOM 636 C C . GLU A 1 87 ? -15.676 -5.772 -10.228 1.00 94.31 87 GLU A C 1
ATOM 638 O O . GLU A 1 87 ? -16.307 -6.551 -9.505 1.00 94.31 87 GLU A O 1
ATOM 643 N N . GLU A 1 88 ? -14.436 -6.064 -10.632 1.00 97.56 88 GLU A N 1
ATOM 644 C CA . GLU A 1 88 ? -13.758 -7.327 -10.336 1.00 97.56 88 GLU A CA 1
ATOM 645 C C . GLU A 1 88 ? -13.014 -7.272 -8.995 1.00 97.56 88 GLU A C 1
ATOM 647 O O . GLU A 1 88 ? -12.172 -6.405 -8.757 1.00 97.56 88 GLU A O 1
ATOM 652 N N . VAL A 1 89 ? -13.289 -8.241 -8.113 1.00 98.19 89 VAL A N 1
ATOM 653 C CA . VAL A 1 89 ? -12.554 -8.425 -6.853 1.00 98.19 89 VAL A CA 1
ATOM 654 C C . VAL A 1 89 ? -11.333 -9.300 -7.100 1.00 98.19 89 VAL A C 1
ATOM 656 O O . VAL A 1 89 ? -11.456 -10.509 -7.286 1.00 98.19 89 VAL A O 1
ATOM 659 N N . LEU A 1 90 ? -10.152 -8.695 -7.027 1.00 97.94 90 LEU A N 1
ATOM 660 C CA . LEU A 1 90 ? -8.881 -9.376 -7.281 1.00 97.94 90 LEU A CA 1
ATOM 661 C C . LEU A 1 90 ? -8.241 -9.906 -5.993 1.00 97.94 90 LEU A C 1
ATOM 663 O O . LEU A 1 90 ? -7.541 -10.917 -6.001 1.00 97.94 90 LEU A O 1
ATOM 667 N N . PHE A 1 91 ? -8.523 -9.256 -4.864 1.00 97.81 91 PHE A N 1
ATOM 668 C CA . PHE A 1 91 ? -8.095 -9.707 -3.545 1.00 97.81 91 PHE A CA 1
ATOM 669 C C . PHE A 1 91 ? -9.124 -9.333 -2.480 1.00 97.81 91 PHE A C 1
ATOM 671 O O . PHE A 1 91 ? -9.679 -8.236 -2.507 1.00 97.81 91 PHE A O 1
ATOM 678 N N . ALA A 1 92 ? -9.343 -10.226 -1.514 1.00 97.69 92 ALA A N 1
ATOM 679 C CA . ALA A 1 92 ? -10.075 -9.937 -0.287 1.00 97.69 92 ALA A CA 1
ATOM 680 C C . ALA A 1 92 ? -9.563 -10.833 0.848 1.00 97.69 92 ALA A C 1
ATOM 682 O O . ALA A 1 92 ? -9.547 -12.057 0.712 1.00 97.69 92 ALA A O 1
ATOM 683 N N . GLY A 1 93 ? -9.169 -10.251 1.979 1.00 95.62 93 GLY A N 1
ATOM 684 C CA . GLY A 1 93 ? -8.641 -11.036 3.091 1.00 95.62 93 GLY A CA 1
ATOM 685 C C . GLY A 1 93 ? -8.345 -10.234 4.349 1.00 95.62 93 GLY A C 1
ATOM 686 O O . GLY A 1 93 ? -8.309 -9.006 4.332 1.00 95.62 93 GLY A O 1
ATOM 687 N N . HIS A 1 94 ? -8.125 -10.956 5.448 1.00 94.06 94 HIS A N 1
ATOM 688 C CA . HIS A 1 94 ? -7.644 -10.374 6.698 1.00 94.06 94 HIS A CA 1
ATOM 689 C C . HIS A 1 94 ? -6.117 -10.379 6.734 1.00 94.06 94 HIS A C 1
ATOM 691 O O . HIS A 1 94 ? -5.478 -11.395 6.462 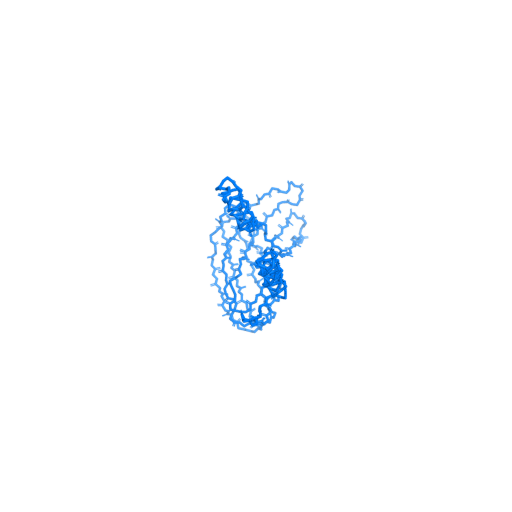1.00 94.06 94 HIS A O 1
ATOM 697 N N . LEU A 1 95 ? -5.551 -9.246 7.124 1.00 91.31 95 LEU A N 1
ATOM 698 C CA . LEU A 1 95 ? -4.138 -9.038 7.369 1.00 91.31 95 LEU A CA 1
ATOM 699 C C . LEU A 1 95 ? -3.916 -8.924 8.876 1.00 91.31 95 LEU A C 1
ATOM 701 O O . LEU A 1 95 ? -4.626 -8.195 9.577 1.00 91.31 95 LEU A O 1
ATOM 705 N N . ALA A 1 96 ? -2.931 -9.667 9.373 1.00 90.00 96 ALA A N 1
ATOM 706 C CA . ALA A 1 96 ? -2.474 -9.526 10.745 1.00 90.00 96 ALA A CA 1
ATOM 707 C C . ALA A 1 96 ? -1.547 -8.302 10.831 1.00 90.00 96 ALA A C 1
ATOM 709 O O . ALA A 1 96 ? -0.580 -8.232 10.066 1.00 90.00 96 ALA A O 1
ATOM 710 N N . PRO A 1 97 ? -1.810 -7.347 11.735 1.00 90.19 97 PRO A N 1
ATOM 711 C CA . PRO A 1 97 ? -0.951 -6.186 11.880 1.00 90.19 97 PRO A CA 1
ATOM 712 C C . PRO A 1 97 ? 0.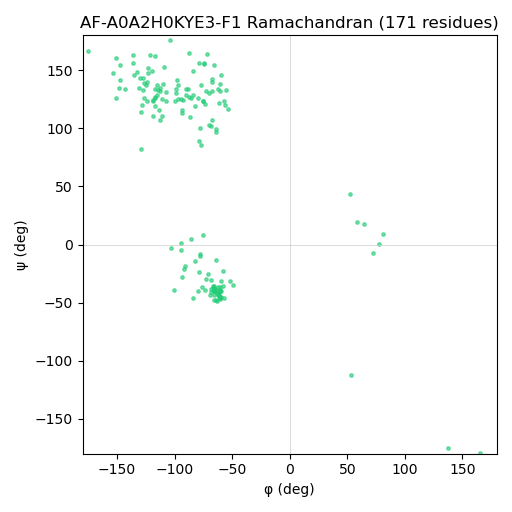423 -6.586 12.430 1.00 90.19 97 PRO A C 1
ATOM 714 O O . PRO A 1 97 ? 0.545 -7.417 13.331 1.00 90.19 97 PRO A O 1
ATOM 717 N N . GLN A 1 98 ? 1.465 -5.961 11.896 1.00 89.50 98 GLN A N 1
ATOM 718 C CA . GLN A 1 98 ? 2.845 -6.038 12.354 1.00 89.50 98 GLN A CA 1
ATOM 719 C C . GLN A 1 98 ? 3.279 -4.629 12.751 1.00 89.50 98 GLN A C 1
ATOM 721 O O . GLN A 1 98 ? 3.175 -3.702 11.955 1.00 89.50 98 GLN A O 1
ATOM 726 N N . ASN A 1 99 ? 3.737 -4.447 13.992 1.00 87.75 99 ASN A N 1
ATOM 727 C CA . ASN A 1 99 ? 4.123 -3.130 14.519 1.00 87.75 99 ASN A CA 1
ATOM 728 C C . ASN A 1 99 ? 3.024 -2.055 14.348 1.00 87.75 99 ASN A C 1
ATOM 730 O O . ASN A 1 99 ? 3.311 -0.928 13.962 1.00 87.75 99 ASN A O 1
ATOM 734 N N . ASN A 1 100 ? 1.765 -2.412 14.638 1.00 88.44 100 ASN A N 1
ATOM 735 C CA . ASN A 1 100 ? 0.582 -1.543 14.513 1.00 88.44 100 ASN A CA 1
ATOM 736 C C . ASN A 1 100 ? 0.238 -1.090 13.078 1.00 88.44 100 ASN A C 1
ATOM 738 O O . ASN A 1 100 ? -0.537 -0.155 12.903 1.00 88.44 100 ASN A O 1
ATOM 742 N N . GLN A 1 101 ? 0.763 -1.766 12.054 1.00 90.38 101 GLN A N 1
ATOM 743 C CA . GLN A 1 101 ? 0.437 -1.517 10.646 1.00 90.38 101 GLN A CA 1
ATOM 744 C C . GLN A 1 101 ? 0.146 -2.838 9.919 1.00 90.38 101 GLN A C 1
ATOM 746 O O . GLN A 1 101 ? 0.723 -3.871 10.252 1.00 90.38 101 GLN A O 1
ATOM 751 N N . ALA A 1 102 ? -0.727 -2.845 8.912 1.00 91.50 102 ALA A N 1
ATOM 752 C CA . ALA A 1 102 ? -0.737 -3.927 7.925 1.00 91.50 102 ALA A CA 1
ATOM 753 C C . ALA A 1 102 ? 0.330 -3.633 6.883 1.00 91.50 102 ALA A C 1
ATOM 755 O O . ALA A 1 102 ? 0.224 -2.645 6.167 1.00 91.50 102 ALA A O 1
ATOM 756 N N . LEU A 1 103 ? 1.308 -4.525 6.768 1.00 92.44 103 LEU A N 1
ATOM 757 C CA . LEU A 1 103 ? 2.288 -4.520 5.691 1.00 92.44 103 LEU A CA 1
ATOM 758 C C . LEU A 1 103 ? 2.018 -5.728 4.806 1.00 92.44 103 LEU A C 1
ATOM 760 O O . LEU A 1 103 ? 1.973 -6.859 5.296 1.00 92.44 103 LEU A O 1
ATOM 764 N N . PHE A 1 104 ? 1.833 -5.504 3.512 1.00 93.56 104 PHE A N 1
ATOM 765 C CA . PHE A 1 104 ? 1.675 -6.596 2.566 1.00 93.56 104 PHE A CA 1
ATOM 766 C C . PHE A 1 104 ? 2.181 -6.216 1.183 1.00 93.56 104 PHE A C 1
ATOM 768 O O . PHE A 1 104 ? 2.359 -5.051 0.840 1.00 93.56 104 PHE A O 1
ATOM 775 N N . THR A 1 105 ? 2.441 -7.241 0.389 1.00 95.62 105 THR A N 1
ATOM 776 C CA . THR A 1 105 ? 2.932 -7.098 -0.970 1.00 95.62 105 THR A CA 1
ATOM 777 C C . THR A 1 105 ? 1.885 -7.632 -1.927 1.00 95.62 105 THR A C 1
ATOM 779 O O . THR A 1 105 ? 1.323 -8.704 -1.695 1.00 95.62 105 THR A O 1
ATOM 782 N N . TYR A 1 106 ? 1.655 -6.907 -3.016 1.00 97.19 106 TYR A N 1
ATOM 783 C CA . TYR A 1 106 ? 0.714 -7.295 -4.052 1.00 97.19 106 TYR A CA 1
ATOM 784 C C . TYR A 1 106 ? 1.311 -7.088 -5.446 1.00 97.19 106 TYR A C 1
ATOM 786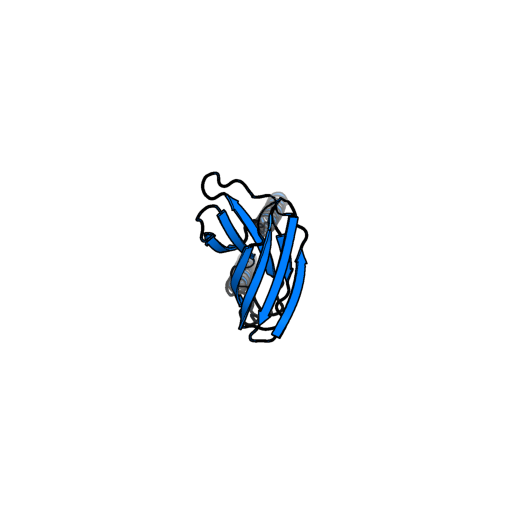 O O . TYR A 1 106 ? 2.095 -6.165 -5.667 1.00 97.19 106 TYR A O 1
ATOM 794 N N . VAL A 1 107 ? 0.956 -7.971 -6.379 1.00 97.38 107 VAL A N 1
ATOM 795 C CA . VAL A 1 107 ? 1.312 -7.849 -7.798 1.00 97.38 107 VAL A CA 1
ATOM 796 C C . VAL A 1 107 ? 0.028 -7.562 -8.557 1.00 97.38 107 VAL A C 1
ATOM 798 O O . VAL A 1 107 ? -0.846 -8.424 -8.651 1.00 97.38 107 VAL A O 1
ATOM 801 N N . PHE A 1 108 ? -0.090 -6.345 -9.076 1.00 97.56 108 PHE A N 1
ATOM 802 C CA . PHE A 1 108 ? -1.270 -5.919 -9.819 1.00 97.56 108 PHE A CA 1
ATOM 803 C C . PHE A 1 108 ? -1.259 -6.553 -11.216 1.00 97.56 108 PHE A C 1
ATOM 805 O O . PHE A 1 108 ? -0.273 -6.393 -11.932 1.00 97.56 108 PHE A O 1
ATOM 812 N N . PRO A 1 109 ? -2.300 -7.300 -11.625 1.00 96.38 109 PRO A N 1
ATOM 813 C CA . PRO A 1 109 ? -2.271 -8.046 -12.886 1.00 96.38 109 PRO A CA 1
ATOM 814 C C . PRO A 1 109 ? -2.378 -7.149 -14.128 1.00 96.38 109 PRO A C 1
ATOM 816 O O . PRO A 1 109 ? -1.842 -7.497 -15.180 1.00 96.38 109 PRO A O 1
ATOM 819 N N . HIS A 1 110 ? -3.051 -6.005 -14.001 1.00 97.19 110 HIS A N 1
ATOM 820 C CA . HIS A 1 110 ? -3.360 -5.079 -15.092 1.00 97.19 110 HIS A CA 1
ATOM 821 C C . HIS A 1 110 ? -3.101 -3.629 -14.672 1.00 97.19 110 HIS A C 1
ATOM 823 O O . HIS A 1 110 ? -3.113 -3.324 -13.478 1.00 97.19 110 HIS A O 1
ATOM 829 N N . ASP A 1 111 ? -2.857 -2.746 -15.637 1.00 97.44 111 ASP A N 1
ATOM 830 C CA . ASP A 1 111 ? -2.840 -1.300 -15.420 1.00 97.44 111 ASP A CA 1
ATOM 831 C C . ASP A 1 111 ? -4.263 -0.757 -15.246 1.00 97.44 111 ASP A C 1
ATOM 833 O O . ASP A 1 111 ? -5.234 -1.383 -15.673 1.00 97.44 111 ASP A O 1
ATOM 837 N N . GLY A 1 112 ? -4.391 0.390 -14.583 1.00 97.75 112 GLY A N 1
ATOM 838 C CA . GLY A 1 112 ? -5.678 1.032 -14.327 1.00 97.75 112 GLY A CA 1
ATOM 839 C C . GLY A 1 112 ? -5.825 1.586 -12.914 1.00 97.75 112 GLY A C 1
ATOM 840 O O . GLY A 1 112 ? -4.891 1.574 -12.113 1.00 97.75 112 GLY A O 1
ATOM 841 N N . ASP A 1 113 ? -7.025 2.081 -12.618 1.00 98.12 113 ASP A N 1
ATOM 842 C CA . ASP A 1 113 ? -7.374 2.655 -11.321 1.00 98.12 113 ASP A CA 1
ATOM 843 C C . ASP A 1 113 ? -8.011 1.597 -10.421 1.00 98.12 113 ASP A C 1
ATOM 845 O O . ASP A 1 113 ? -9.117 1.117 -10.673 1.00 98.12 113 ASP A O 1
ATOM 849 N N . TYR A 1 114 ? -7.310 1.250 -9.348 1.00 98.31 114 TYR A N 1
ATOM 850 C CA . TYR A 1 114 ? -7.768 0.281 -8.368 1.00 98.31 114 TYR A CA 1
ATOM 851 C C . TYR A 1 114 ? -8.402 0.986 -7.177 1.00 98.31 114 TYR A C 1
ATOM 853 O O . TYR A 1 114 ? -7.842 1.944 -6.635 1.00 98.31 114 TYR A O 1
ATOM 861 N N . ASP A 1 115 ? -9.529 0.450 -6.718 1.00 98.12 115 ASP A N 1
ATOM 862 C CA . ASP A 1 115 ? -10.105 0.798 -5.425 1.00 98.12 115 ASP A CA 1
ATOM 863 C C . ASP A 1 115 ? -9.592 -0.197 -4.370 1.00 98.12 115 ASP A C 1
ATOM 865 O O . ASP A 1 115 ? -9.721 -1.419 -4.498 1.00 98.12 115 ASP A O 1
ATOM 869 N N . ILE A 1 116 ? -8.993 0.338 -3.310 1.00 97.56 116 ILE A N 1
ATOM 870 C CA . ILE A 1 116 ? -8.483 -0.418 -2.168 1.00 97.56 116 ILE A CA 1
ATOM 871 C C . ILE A 1 116 ? -9.350 -0.057 -0.967 1.00 97.56 116 ILE A C 1
ATOM 873 O O . ILE A 1 116 ? -9.264 1.044 -0.424 1.00 97.56 116 ILE A O 1
ATOM 877 N N . THR A 1 117 ? -10.200 -0.986 -0.545 1.00 97.00 117 THR A N 1
ATOM 878 C CA . THR A 1 117 ? -11.009 -0.841 0.666 1.00 97.00 117 THR A CA 1
ATOM 879 C C . THR A 1 117 ? -10.285 -1.492 1.833 1.00 97.00 117 THR A C 1
ATOM 881 O O . THR A 1 117 ? -9.997 -2.688 1.789 1.00 97.00 117 THR A O 1
ATOM 884 N N . ALA A 1 118 ? -10.064 -0.742 2.905 1.00 95.19 118 ALA A N 1
ATOM 885 C CA . ALA A 1 118 ? -9.549 -1.256 4.164 1.00 95.19 118 ALA A CA 1
ATOM 886 C C . ALA A 1 118 ? -10.583 -1.062 5.273 1.00 95.19 118 ALA A C 1
ATOM 888 O O . ALA A 1 118 ? -11.168 0.011 5.418 1.00 95.19 118 ALA A O 1
ATOM 889 N N . ARG A 1 119 ? -10.808 -2.108 6.065 1.00 94.00 119 ARG A N 1
ATOM 890 C CA . ARG A 1 119 ? -11.612 -2.061 7.280 1.00 94.00 119 ARG A CA 1
ATOM 891 C C . ARG A 1 119 ? -10.744 -2.393 8.481 1.00 94.00 119 ARG A C 1
ATOM 893 O O . ARG A 1 119 ? -10.091 -3.435 8.502 1.00 94.00 119 ARG A O 1
ATOM 900 N N . PHE A 1 120 ? -10.771 -1.522 9.477 1.00 90.25 120 PHE A N 1
ATOM 901 C CA . PHE A 1 120 ? -9.915 -1.572 10.651 1.00 90.25 120 PHE A CA 1
ATOM 902 C C . PHE A 1 120 ? -10.737 -1.866 11.896 1.00 90.25 120 PHE A C 1
ATOM 904 O O . PHE A 1 120 ? -11.763 -1.229 12.115 1.00 90.25 120 PHE A O 1
ATOM 911 N N . ALA A 1 121 ? -10.248 -2.779 12.730 1.00 85.69 121 ALA A N 1
ATOM 912 C CA . ALA A 1 121 ? -10.772 -3.003 14.071 1.00 85.69 121 ALA A CA 1
ATOM 913 C C . ALA A 1 121 ? -9.713 -2.610 15.113 1.00 85.69 121 ALA A C 1
ATOM 915 O O . ALA A 1 121 ? -8.639 -3.224 15.193 1.00 85.69 121 ALA A O 1
ATOM 916 N N . THR A 1 122 ? -10.013 -1.594 15.920 1.00 83.44 122 THR A N 1
ATOM 917 C CA . THR A 1 122 ? -9.188 -1.183 17.066 1.00 83.44 122 THR A CA 1
ATOM 918 C C . THR A 1 122 ? -9.580 -1.966 18.319 1.00 83.44 122 THR A C 1
ATOM 920 O O . THR A 1 122 ? -10.624 -2.621 18.377 1.00 83.44 122 THR A O 1
ATOM 923 N N . GLN A 1 123 ? -8.732 -1.943 19.348 1.00 80.00 123 GLN A N 1
ATOM 924 C CA . GLN A 1 123 ? -9.030 -2.638 20.598 1.00 80.00 123 GLN A CA 1
ATOM 925 C C . GLN A 1 123 ? -10.207 -1.968 21.333 1.00 80.00 123 GLN A C 1
ATOM 927 O O . GLN A 1 123 ? -10.038 -0.946 21.991 1.00 80.00 123 GLN A O 1
ATOM 932 N N . GLY A 1 124 ? -11.396 -2.571 21.245 1.00 73.81 124 GLY A N 1
ATOM 933 C CA . GLY A 1 124 ? -12.607 -2.096 21.929 1.00 73.81 124 GLY A CA 1
ATOM 934 C C . GLY A 1 124 ? -13.340 -0.942 21.235 1.00 73.81 124 GLY A C 1
ATOM 935 O O . GLY A 1 124 ? -14.252 -0.383 21.841 1.00 73.81 124 GLY A O 1
ATOM 936 N N . GLY A 1 125 ? -12.953 -0.591 20.004 1.00 73.06 125 GLY A N 1
ATOM 937 C CA . GLY A 1 125 ? -13.611 0.433 19.188 1.00 73.06 125 GLY A CA 1
ATOM 938 C C . GLY A 1 125 ? -14.482 -0.140 18.066 1.00 73.06 125 GLY A C 1
ATOM 939 O O . GLY A 1 125 ? -14.544 -1.352 17.856 1.00 73.06 125 GLY A O 1
ATOM 940 N N . GLU A 1 126 ? -15.170 0.754 17.357 1.00 77.25 126 GLU A N 1
ATOM 941 C CA . GLU A 1 126 ? -15.986 0.418 16.185 1.00 77.25 126 GLU A CA 1
ATOM 942 C C . GLU A 1 126 ? -15.117 0.103 14.956 1.00 77.25 126 GLU A C 1
ATOM 944 O O . GLU A 1 126 ? -13.969 0.543 14.851 1.00 77.25 126 GLU A O 1
ATOM 949 N N . GLU A 1 127 ? -15.662 -0.681 14.019 1.00 86.50 127 GLU A N 1
ATOM 950 C CA . GLU A 1 127 ? -14.994 -0.942 12.744 1.00 86.50 127 GLU A CA 1
ATOM 951 C C . GLU A 1 127 ? -15.060 0.297 11.841 1.00 86.50 127 GLU A C 1
ATOM 953 O O . GLU A 1 127 ? -16.143 0.720 11.436 1.00 86.50 127 GLU A O 1
ATOM 958 N N . THR A 1 128 ? -13.905 0.827 11.442 1.00 87.56 128 THR A N 1
ATOM 959 C CA . THR A 1 128 ? -13.823 1.937 10.479 1.00 87.56 128 THR A CA 1
ATOM 960 C C . THR A 1 128 ? -13.513 1.393 9.094 1.00 87.56 128 THR A C 1
ATOM 962 O O . THR A 1 128 ? -12.623 0.559 8.946 1.00 87.56 128 THR A O 1
ATOM 965 N N . THR A 1 129 ? -14.224 1.858 8.064 1.00 92.69 129 THR A N 1
ATOM 966 C CA . THR A 1 129 ? -13.951 1.503 6.662 1.00 92.69 129 THR A CA 1
ATOM 967 C C . THR A 1 129 ? -13.450 2.721 5.903 1.00 92.69 129 THR A C 1
ATOM 969 O O . THR A 1 129 ? -14.083 3.770 5.950 1.00 92.69 129 THR A O 1
ATOM 972 N N . GLN A 1 130 ? -12.358 2.558 5.161 1.00 94.19 130 GLN A N 1
ATOM 973 C CA . GLN A 1 130 ? -11.781 3.591 4.315 1.00 94.19 130 GLN A CA 1
ATOM 974 C C . GLN A 1 130 ? -11.511 3.050 2.912 1.00 94.19 130 GLN A C 1
ATOM 976 O O . GLN A 1 130 ? -11.113 1.897 2.746 1.00 94.19 130 GLN A O 1
ATOM 981 N N . ASN A 1 131 ? -11.723 3.898 1.907 1.00 95.50 131 ASN A N 1
ATOM 982 C CA . ASN A 1 131 ? -11.373 3.607 0.521 1.00 95.50 131 ASN A CA 1
ATOM 983 C C . ASN A 1 131 ? -10.198 4.482 0.087 1.00 95.50 131 ASN A C 1
ATOM 985 O O . ASN A 1 131 ? -10.182 5.683 0.374 1.00 95.50 131 ASN A O 1
ATOM 989 N N . PHE A 1 132 ? -9.271 3.871 -0.638 1.00 95.69 132 PHE A N 1
ATOM 990 C CA . PHE A 1 132 ? -8.133 4.504 -1.289 1.00 95.69 132 PHE A CA 1
ATOM 991 C C . PHE A 1 132 ? -8.174 4.195 -2.778 1.00 95.69 132 PHE A C 1
ATOM 993 O O . PHE A 1 132 ? -8.684 3.149 -3.184 1.00 95.69 132 PHE A O 1
ATOM 1000 N N . ARG A 1 133 ? -7.610 5.092 -3.584 1.00 96.06 133 ARG A N 1
ATOM 1001 C CA . ARG A 1 133 ? -7.416 4.866 -5.015 1.00 96.06 133 ARG A CA 1
ATOM 1002 C C . ARG A 1 133 ? -5.943 4.802 -5.335 1.00 96.06 133 ARG A C 1
ATOM 1004 O O . ARG A 1 133 ? -5.185 5.671 -4.908 1.00 96.06 133 ARG A O 1
ATOM 1011 N N . LEU A 1 134 ? -5.566 3.793 -6.105 1.00 96.94 134 LEU A N 1
ATOM 1012 C CA . LEU A 1 134 ? -4.205 3.615 -6.579 1.00 96.94 134 LEU A CA 1
ATOM 1013 C C . LEU A 1 134 ? -4.222 3.413 -8.089 1.00 96.94 134 LEU A C 1
ATOM 1015 O O . LEU A 1 134 ? -4.834 2.469 -8.582 1.00 96.94 134 LEU A O 1
ATOM 1019 N N . ASN A 1 135 ? -3.540 4.301 -8.804 1.00 97.44 135 ASN A N 1
ATOM 1020 C CA . ASN A 1 135 ? -3.312 4.138 -10.230 1.00 97.44 135 ASN A CA 1
ATOM 1021 C C . ASN A 1 135 ? -2.091 3.236 -10.447 1.00 97.44 135 ASN A C 1
ATOM 1023 O O . ASN A 1 135 ? -1.033 3.469 -9.857 1.00 97.44 135 ASN A O 1
ATOM 1027 N N . ILE A 1 136 ? -2.262 2.206 -11.268 1.00 97.81 136 ILE A N 1
ATOM 1028 C CA . ILE A 1 136 ? -1.214 1.281 -11.689 1.00 97.81 136 ILE A CA 1
ATOM 1029 C C . ILE A 1 136 ? -0.888 1.578 -13.146 1.00 97.81 136 ILE A C 1
ATOM 1031 O O . ILE A 1 136 ? -1.764 1.509 -14.007 1.00 97.81 136 ILE A O 1
ATOM 1035 N N . GLU A 1 137 ? 0.375 1.872 -13.425 1.00 96.50 137 GLU A N 1
ATOM 1036 C CA . GLU A 1 137 ? 0.845 2.171 -14.771 1.00 96.50 137 GLU A CA 1
ATOM 1037 C C . GLU A 1 137 ? 1.045 0.897 -15.599 1.00 96.50 137 GLU A C 1
ATOM 1039 O O . GLU A 1 137 ? 1.300 -0.199 -15.083 1.00 96.50 137 GLU A O 1
ATOM 1044 N N . ALA A 1 138 ? 0.987 1.052 -16.922 1.00 95.06 138 ALA A N 1
ATOM 1045 C CA . ALA A 1 138 ? 1.359 -0.016 -17.839 1.00 95.06 138 ALA A CA 1
ATOM 1046 C C . ALA A 1 138 ? 2.828 -0.435 -17.616 1.00 95.06 138 ALA A C 1
ATOM 1048 O O . ALA A 1 138 ? 3.671 0.427 -17.346 1.00 95.06 138 ALA A O 1
ATOM 1049 N N . PRO A 1 139 ? 3.175 -1.726 -17.789 1.00 90.50 139 PRO A N 1
ATOM 1050 C CA . PRO A 1 139 ? 4.538 -2.195 -17.566 1.00 90.50 139 PRO A CA 1
ATOM 1051 C C . PRO A 1 139 ? 5.512 -1.418 -18.454 1.00 90.50 139 PRO A C 1
ATOM 1053 O O . PRO A 1 139 ? 5.379 -1.419 -19.689 1.00 90.50 139 PRO A O 1
ATOM 1056 N N . THR A 1 140 ? 6.526 -0.775 -17.874 1.00 83.19 140 THR A N 1
ATOM 1057 C CA . THR A 1 140 ? 7.578 -0.193 -18.702 1.00 83.19 140 THR A CA 1
ATOM 1058 C C . THR A 1 140 ? 8.401 -1.320 -19.313 1.00 83.19 140 THR A C 1
ATOM 1060 O O . THR A 1 140 ? 8.809 -2.271 -18.653 1.00 83.19 140 THR A O 1
ATOM 1063 N N . ASN A 1 141 ? 8.619 -1.256 -20.632 1.00 71.31 141 ASN A N 1
ATOM 1064 C CA . ASN A 1 141 ? 9.319 -2.318 -21.353 1.00 71.31 141 ASN A CA 1
ATOM 1065 C C . ASN A 1 141 ? 10.689 -2.593 -20.689 1.00 71.31 141 ASN A C 1
ATOM 1067 O O . ASN A 1 141 ? 11.554 -1.708 -20.730 1.00 71.31 141 ASN A O 1
ATOM 1071 N N . PRO A 1 142 ? 10.931 -3.802 -20.140 1.00 59.50 142 PRO A N 1
ATOM 1072 C CA . PRO A 1 142 ? 12.129 -4.102 -19.351 1.00 59.50 142 PRO A CA 1
ATOM 1073 C C . PRO A 1 142 ? 13.427 -4.000 -20.168 1.00 59.50 142 PRO A C 1
ATOM 1075 O O . PRO A 1 142 ? 14.518 -3.936 -19.610 1.00 59.50 142 PRO A O 1
ATOM 1078 N N . ASN A 1 143 ? 13.326 -3.925 -21.501 1.00 59.97 143 ASN A N 1
ATOM 1079 C CA . ASN A 1 143 ? 14.461 -3.740 -22.407 1.00 59.97 143 ASN A CA 1
ATOM 1080 C C . ASN A 1 143 ? 14.856 -2.269 -22.628 1.00 59.97 143 ASN A C 1
ATOM 1082 O O . ASN A 1 143 ? 15.718 -1.975 -23.463 1.00 59.97 143 ASN A O 1
ATOM 1086 N N . ARG A 1 144 ? 14.238 -1.310 -21.930 1.00 58.03 144 ARG A N 1
ATOM 1087 C CA . ARG A 1 144 ? 14.582 0.106 -22.076 1.00 58.03 144 ARG A CA 1
ATOM 1088 C C . ARG A 1 144 ? 15.851 0.414 -21.283 1.00 58.03 144 ARG A C 1
ATOM 1090 O O . ARG A 1 144 ? 15.805 0.805 -20.124 1.00 58.03 144 ARG A O 1
ATOM 1097 N N . VAL A 1 145 ? 17.005 0.262 -21.932 1.00 58.75 145 VAL A N 1
ATOM 1098 C CA . VAL A 1 145 ? 18.302 0.642 -21.351 1.00 58.75 145 VAL A CA 1
ATOM 1099 C C . VAL A 1 145 ? 18.252 2.126 -20.950 1.00 58.75 145 VAL A C 1
ATOM 1101 O O . VAL A 1 145 ? 18.021 2.977 -21.821 1.00 58.75 145 VAL A O 1
ATOM 1104 N N . PRO A 1 146 ? 18.439 2.483 -19.664 1.00 63.41 146 PRO A N 1
ATOM 1105 C CA . PRO A 1 146 ? 18.360 3.873 -19.237 1.00 63.41 146 PRO A CA 1
ATOM 1106 C C . PRO A 1 146 ? 19.422 4.686 -19.978 1.00 63.41 146 PRO A C 1
ATOM 1108 O O . PRO A 1 146 ? 20.583 4.284 -20.031 1.00 63.41 146 PRO A O 1
ATOM 1111 N N . ARG A 1 147 ? 19.061 5.842 -20.554 1.00 67.44 147 ARG A N 1
ATOM 1112 C CA . ARG A 1 147 ? 19.977 6.669 -21.376 1.00 67.44 147 ARG A CA 1
ATOM 1113 C C . ARG A 1 147 ? 21.309 6.974 -20.675 1.00 67.44 147 ARG A C 1
ATOM 1115 O O . ARG A 1 147 ? 22.342 7.046 -21.332 1.00 67.44 147 ARG A O 1
ATOM 1122 N N . ALA A 1 148 ? 21.295 7.086 -19.347 1.00 67.75 148 ALA A N 1
ATOM 1123 C CA . ALA A 1 148 ? 22.496 7.255 -18.534 1.00 67.75 148 ALA A CA 1
ATOM 1124 C C . ALA A 1 148 ? 23.487 6.079 -18.665 1.00 67.75 148 ALA A C 1
ATOM 1126 O O . ALA A 1 148 ? 24.688 6.305 -18.775 1.00 67.75 148 ALA A O 1
ATOM 1127 N N . SER A 1 149 ? 23.003 4.834 -18.735 1.00 69.25 149 SER A N 1
ATOM 1128 C CA . SER A 1 149 ? 23.856 3.647 -18.914 1.00 69.25 149 SER A CA 1
ATOM 1129 C C . SER A 1 149 ? 24.570 3.636 -20.272 1.00 69.25 149 SER A C 1
ATOM 1131 O O . SER A 1 149 ? 25.761 3.339 -20.337 1.00 69.25 149 SER A O 1
ATOM 1133 N N . LEU A 1 150 ? 23.893 4.073 -21.341 1.00 72.81 150 LEU A N 1
ATOM 1134 C CA . LEU A 1 150 ? 24.496 4.264 -22.667 1.00 72.81 150 LEU A CA 1
ATOM 1135 C C . LEU A 1 150 ? 25.619 5.310 -22.641 1.00 72.81 150 LEU A C 1
ATOM 1137 O O . LEU A 1 150 ? 26.675 5.089 -23.233 1.00 72.81 150 LEU A O 1
ATOM 1141 N N . LEU A 1 151 ? 25.423 6.424 -21.927 1.00 76.81 151 LEU A N 1
ATOM 1142 C CA . LEU A 1 151 ? 26.443 7.469 -21.781 1.00 76.81 151 LEU A CA 1
ATOM 1143 C C . LEU A 1 151 ? 27.664 6.980 -20.992 1.00 76.81 151 LEU A C 1
ATOM 1145 O O . LEU A 1 151 ? 28.792 7.305 -21.357 1.00 76.81 151 LEU A O 1
ATOM 1149 N N . ILE A 1 152 ? 27.458 6.164 -19.956 1.00 77.69 152 ILE A N 1
ATOM 1150 C CA . ILE A 1 152 ? 28.545 5.555 -19.177 1.00 77.69 152 ILE A CA 1
ATOM 1151 C C . ILE A 1 152 ? 29.376 4.614 -20.061 1.00 77.69 152 ILE A C 1
ATOM 1153 O O . ILE A 1 152 ? 30.601 4.736 -20.103 1.00 77.69 152 ILE A O 1
ATOM 1157 N N . VAL A 1 153 ? 28.729 3.722 -20.822 1.00 78.94 153 VAL A N 1
ATOM 1158 C CA . VAL A 1 153 ? 29.424 2.809 -21.750 1.00 78.94 153 VAL A CA 1
ATOM 1159 C C . VAL A 1 153 ? 30.184 3.592 -22.826 1.00 78.94 153 VAL A C 1
ATOM 1161 O O . VAL A 1 153 ? 31.358 3.312 -23.072 1.00 78.94 153 VAL A O 1
ATOM 1164 N N . ALA A 1 154 ? 29.565 4.618 -23.418 1.00 82.69 154 ALA A N 1
ATOM 1165 C CA . ALA A 1 154 ? 30.221 5.488 -24.395 1.00 82.69 154 ALA A CA 1
ATOM 1166 C C . ALA A 1 154 ? 31.444 6.212 -23.802 1.00 82.69 154 ALA A C 1
ATOM 1168 O O . ALA A 1 154 ? 32.489 6.297 -24.452 1.00 82.69 154 ALA A O 1
ATOM 1169 N N . GLY A 1 155 ? 31.349 6.675 -22.552 1.00 85.88 155 GLY A N 1
ATOM 1170 C CA . GLY A 1 155 ? 32.459 7.283 -21.820 1.00 85.88 155 GLY A CA 1
ATOM 1171 C C . GLY A 1 155 ? 33.63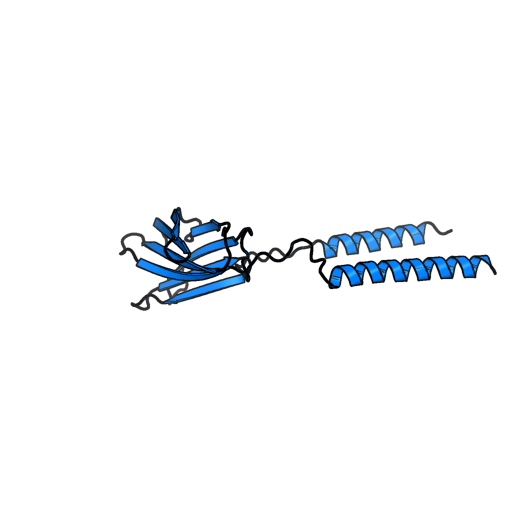8 6.325 -21.635 1.00 85.88 155 GLY A C 1
ATOM 1172 O O . GLY A 1 155 ? 34.778 6.692 -21.927 1.00 85.88 155 GLY A O 1
ATOM 1173 N N . PHE A 1 156 ? 33.383 5.077 -21.229 1.00 86.75 156 PHE A N 1
ATOM 1174 C CA . PHE A 1 156 ? 34.433 4.058 -21.101 1.00 86.75 156 PHE A CA 1
ATOM 1175 C C . PHE A 1 156 ? 35.102 3.731 -22.439 1.00 86.75 156 PHE A C 1
ATOM 1177 O O . PHE A 1 156 ? 36.331 3.642 -22.503 1.00 86.75 156 PHE A O 1
ATOM 1184 N N . ILE A 1 157 ? 34.317 3.609 -23.513 1.00 89.50 157 ILE A N 1
ATOM 1185 C CA . ILE A 1 157 ? 34.836 3.378 -24.867 1.00 89.50 157 ILE A CA 1
ATOM 1186 C C . ILE A 1 157 ? 35.754 4.532 -25.292 1.00 89.50 157 ILE A C 1
ATOM 1188 O O . ILE A 1 157 ? 36.871 4.292 -25.753 1.00 89.50 157 ILE A O 1
ATOM 1192 N N . LEU A 1 158 ? 35.335 5.783 -25.081 1.00 90.06 158 LEU A N 1
ATOM 1193 C CA . LEU A 1 158 ? 36.132 6.962 -25.425 1.00 90.06 158 LEU A CA 1
ATOM 1194 C C . LEU A 1 158 ? 37.474 6.990 -24.676 1.00 90.06 158 LEU A C 1
ATOM 1196 O O . LEU A 1 158 ? 38.520 7.225 -25.283 1.00 90.06 158 LEU A O 1
ATOM 1200 N N . VAL A 1 159 ? 37.470 6.705 -23.371 1.00 89.81 159 VAL A N 1
ATOM 1201 C CA . VAL A 1 159 ? 38.697 6.646 -22.558 1.00 89.81 159 VAL A CA 1
ATOM 1202 C C . VAL A 1 159 ? 39.635 5.540 -23.049 1.00 89.81 159 VAL A C 1
ATOM 1204 O O . VAL A 1 159 ? 40.843 5.769 -23.161 1.00 89.81 159 VAL A O 1
ATOM 1207 N N . ALA A 1 160 ? 39.098 4.367 -23.400 1.00 87.50 160 ALA A N 1
ATOM 1208 C CA . ALA A 1 160 ? 39.882 3.269 -23.960 1.00 87.50 160 ALA A CA 1
ATOM 1209 C C . ALA A 1 160 ? 40.539 3.662 -25.295 1.00 87.50 160 ALA A C 1
ATOM 1211 O O . ALA A 1 160 ? 41.740 3.441 -25.474 1.00 87.50 160 ALA A O 1
ATOM 1212 N N . PHE A 1 161 ? 39.801 4.321 -26.194 1.00 89.81 161 PHE A N 1
ATOM 1213 C CA . PHE A 1 161 ? 40.349 4.835 -27.454 1.00 89.81 161 PHE A CA 1
ATOM 1214 C C . PHE A 1 161 ? 41.480 5.842 -27.229 1.00 89.81 161 PHE A C 1
ATOM 1216 O O . PHE A 1 161 ? 42.539 5.723 -27.850 1.00 89.81 161 PHE A O 1
ATOM 1223 N N . ILE A 1 162 ? 41.307 6.793 -26.306 1.00 90.44 162 ILE A N 1
ATOM 1224 C CA . ILE A 1 162 ? 42.344 7.782 -25.970 1.00 90.44 162 ILE A CA 1
ATOM 1225 C C . ILE A 1 162 ? 43.605 7.091 -25.427 1.00 90.44 162 ILE A C 1
ATOM 1227 O O . ILE A 1 162 ? 44.725 7.465 -25.787 1.00 90.44 162 ILE A O 1
ATOM 1231 N N . ALA A 1 163 ? 43.449 6.069 -24.582 1.00 85.75 163 ALA A N 1
ATOM 1232 C CA . ALA A 1 163 ? 44.571 5.313 -24.031 1.00 85.75 163 ALA A CA 1
ATOM 1233 C C . ALA A 1 163 ? 45.340 4.531 -25.113 1.00 85.75 163 ALA A C 1
ATOM 1235 O O . ALA A 1 163 ? 46.574 4.557 -25.130 1.00 85.75 163 ALA A O 1
ATOM 1236 N N . ILE A 1 164 ? 44.626 3.882 -26.040 1.00 89.12 164 ILE A N 1
ATOM 1237 C CA . ILE A 1 164 ? 45.221 3.152 -27.169 1.00 89.12 164 ILE A CA 1
ATOM 1238 C C . ILE A 1 164 ? 45.971 4.116 -28.093 1.00 89.12 164 ILE A C 1
ATOM 1240 O O . ILE A 1 164 ? 47.137 3.870 -28.405 1.00 89.12 164 ILE A O 1
ATOM 1244 N N . ALA A 1 165 ? 45.352 5.240 -28.466 1.00 86.69 165 ALA A N 1
ATOM 1245 C CA . ALA A 1 165 ? 45.971 6.245 -29.328 1.00 86.69 165 ALA A CA 1
ATOM 1246 C C . ALA A 1 165 ? 47.286 6.772 -28.731 1.00 86.69 165 ALA A C 1
ATOM 1248 O O . ALA A 1 165 ? 48.316 6.783 -29.404 1.00 86.69 165 ALA A O 1
ATOM 1249 N N . ARG A 1 166 ? 47.292 7.107 -27.432 1.00 85.69 166 ARG A N 1
ATOM 1250 C CA . ARG A 1 166 ? 48.506 7.545 -26.721 1.00 85.69 166 ARG A CA 1
ATOM 1251 C C . ARG A 1 166 ? 49.611 6.491 -26.730 1.00 85.69 166 ARG A C 1
ATOM 1253 O O . ARG A 1 166 ? 50.779 6.842 -26.892 1.00 85.69 166 A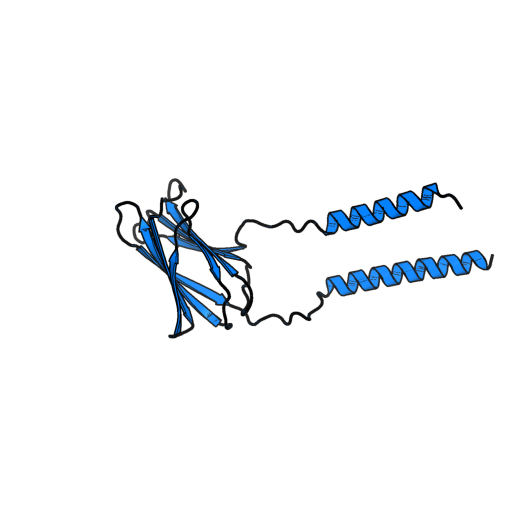RG A O 1
ATOM 1260 N N . LYS A 1 167 ? 49.260 5.211 -26.564 1.00 84.31 167 LYS A N 1
ATOM 1261 C CA . LYS A 1 167 ? 50.227 4.105 -26.592 1.00 84.31 167 LYS A CA 1
ATOM 1262 C C . LYS A 1 167 ? 50.866 3.948 -27.974 1.00 84.31 167 LYS A C 1
ATOM 1264 O O . LYS A 1 167 ? 52.072 3.733 -28.047 1.00 84.31 167 LYS A O 1
ATOM 1269 N N . ILE A 1 168 ? 50.086 4.092 -29.047 1.00 86.00 168 ILE A N 1
ATOM 1270 C CA . ILE A 1 168 ? 50.588 4.018 -30.428 1.00 86.00 168 ILE A CA 1
ATOM 1271 C C . ILE A 1 168 ? 51.544 5.182 -30.716 1.00 86.00 168 ILE A C 1
ATOM 1273 O O . ILE A 1 168 ? 52.654 4.947 -31.184 1.00 86.00 168 ILE A O 1
ATOM 1277 N N . THR A 1 169 ? 51.174 6.421 -30.370 1.00 85.19 169 THR A N 1
ATOM 1278 C CA . THR A 1 169 ? 52.039 7.598 -30.585 1.00 85.19 169 THR A CA 1
ATOM 1279 C C . THR A 1 169 ? 53.364 7.498 -29.827 1.00 85.19 169 THR A C 1
ATOM 1281 O O . THR A 1 169 ? 54.398 7.915 -30.340 1.00 85.19 169 THR A O 1
ATOM 1284 N N . ALA A 1 170 ? 53.355 6.935 -28.615 1.00 82.25 170 ALA A N 1
ATOM 1285 C CA . ALA A 1 170 ? 54.570 6.742 -27.828 1.00 82.25 170 ALA A CA 1
ATOM 1286 C C . ALA A 1 170 ? 55.503 5.656 -28.395 1.00 82.25 170 ALA A C 1
ATOM 1288 O O . ALA A 1 170 ? 56.696 5.719 -28.138 1.00 82.25 170 ALA A O 1
ATOM 1289 N N . ALA A 1 171 ? 54.981 4.681 -29.146 1.00 80.12 171 ALA A N 1
ATOM 1290 C CA . ALA A 1 171 ? 55.777 3.613 -29.759 1.00 80.12 171 ALA A CA 1
ATOM 1291 C C . ALA A 1 171 ? 56.437 4.021 -31.090 1.00 80.12 171 ALA A C 1
ATOM 1293 O O . ALA A 1 171 ? 57.307 3.309 -31.579 1.00 80.12 171 ALA A O 1
ATOM 1294 N N . GLN A 1 172 ? 56.006 5.137 -31.688 1.00 78.75 172 GLN A N 1
ATOM 1295 C CA . GLN A 1 172 ? 56.574 5.687 -32.927 1.00 78.75 172 GLN A CA 1
ATOM 1296 C C . GLN A 1 172 ? 57.656 6.755 -32.688 1.00 78.75 172 GLN A C 1
ATOM 1298 O O . GLN A 1 172 ? 58.163 7.328 -33.650 1.00 78.75 172 GLN A O 1
ATOM 1303 N N . ARG A 1 173 ? 57.980 7.047 -31.425 1.00 68.94 173 ARG A N 1
ATOM 1304 C CA . ARG A 1 173 ? 59.088 7.918 -31.014 1.00 68.94 173 ARG A CA 1
ATOM 1305 C C . ARG A 1 173 ? 60.225 7.072 -30.469 1.00 68.94 173 ARG A C 1
ATOM 1307 O O . ARG A 1 173 ? 61.381 7.471 -30.707 1.00 68.94 173 ARG A O 1
#

Mean predicted aligned error: 11.66 Å